Protein AF-A0A7W0H5Z3-F1 (afdb_monomer)

Mean predicted aligned error: 5.18 Å

Radius of gyration: 14.64 Å; Cα contacts (8 Å, |Δi|>4): 31; chains: 1; bounding box: 31×12×44 Å

Sequence (57 aa):
MERDRSRRAWYWLLLVPLVGLLIPPIYNHAEPELIGLPFFYWYQLAWVPISVAVTAL

pLDDT: mean 89.17, std 11.57, range [53.78, 97.38]

Solvent-accessible surface area (backbone atoms only — not comparable to full-atom values): 3425 Å² total; per-residue (Å²): 124,68,76,61,55,58,57,59,57,49,54,59,59,54,52,52,55,52,55,66,67,71,43,54,91,80,43,74,40,60,68,67,61,58,96,85,38,35,23,45,56,52,58,60,54,57,39,51,62,53,50,47,54,57,71,75,108

Foldseek 3Di:
DVVVVVLVVLCVCLVVLVVQVVDCVVQVAQPDDDVNGGSNPVVNVVVVVVNVVSVVD

Secondary structure (DSSP, 8-state):
-HHHHHHHHHGGGGHHHHHHHH-HHHH--SPSPBTTB-HHHHHHHHHHHHHHHHHH-

Structure (mmCIF, N/CA/C/O backbone):
data_AF-A0A7W0H5Z3-F1
#
_entry.id   AF-A0A7W0H5Z3-F1
#
loop_
_atom_site.group_PDB
_atom_site.id
_atom_site.type_symbol
_atom_site.label_atom_id
_atom_site.label_alt_id
_atom_site.label_comp_id
_atom_site.label_asym_id
_atom_site.label_entity_id
_atom_site.label_seq_id
_atom_site.pdbx_PDB_ins_code
_atom_site.Cartn_x
_atom_site.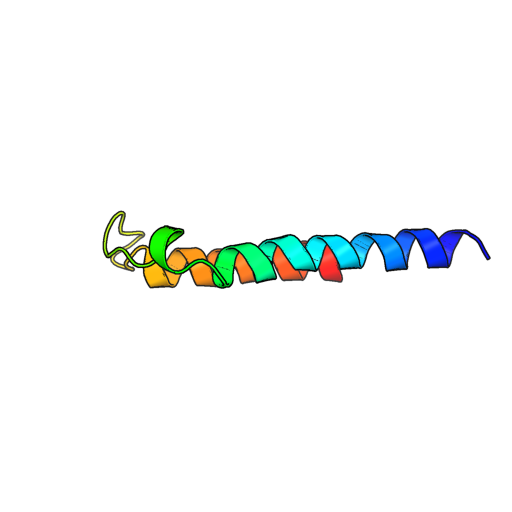Cartn_y
_atom_site.Cartn_z
_atom_site.occupancy
_atom_site.B_iso_or_equiv
_atom_site.auth_seq_id
_atom_site.auth_comp_id
_atom_site.auth_asym_id
_atom_site.auth_atom_id
_atom_site.pdbx_PDB_model_num
ATOM 1 N N . MET A 1 1 ? 18.684 -7.008 -28.602 1.00 53.78 1 MET A N 1
ATOM 2 C CA . MET A 1 1 ? 17.407 -6.300 -28.358 1.00 53.78 1 MET A CA 1
ATOM 3 C C . MET A 1 1 ? 16.533 -7.014 -27.308 1.00 53.78 1 MET A C 1
ATOM 5 O O . MET A 1 1 ? 15.670 -6.374 -26.730 1.00 53.78 1 MET A O 1
ATOM 9 N N . GLU A 1 2 ? 16.813 -8.275 -26.948 1.00 57.72 2 GLU A N 1
ATOM 10 C CA . GLU A 1 2 ? 16.123 -9.044 -25.884 1.00 57.72 2 GLU A CA 1
ATOM 11 C C . GLU A 1 2 ? 16.113 -8.443 -24.464 1.00 57.72 2 GLU A C 1
ATOM 13 O O . GLU A 1 2 ? 15.144 -8.619 -23.725 1.00 57.72 2 GLU A O 1
ATOM 18 N N . ARG A 1 3 ? 17.172 -7.729 -24.059 1.00 58.41 3 ARG A N 1
ATOM 19 C CA . ARG A 1 3 ? 17.351 -7.261 -22.669 1.00 58.41 3 ARG A CA 1
ATOM 20 C C . ARG A 1 3 ? 16.336 -6.186 -22.243 1.00 58.41 3 ARG A C 1
ATOM 22 O O . ARG A 1 3 ? 16.020 -6.093 -21.061 1.00 58.41 3 ARG A O 1
ATOM 29 N N . ASP A 1 4 ? 15.774 -5.441 -23.197 1.00 59.00 4 ASP A N 1
ATOM 30 C CA . ASP A 1 4 ? 14.733 -4.430 -22.948 1.00 59.00 4 ASP A CA 1
ATOM 31 C C . ASP A 1 4 ? 13.332 -5.033 -22.778 1.00 59.00 4 ASP A C 1
ATOM 33 O O . ASP A 1 4 ? 12.506 -4.516 -22.023 1.00 59.00 4 ASP A O 1
ATOM 37 N N . ARG A 1 5 ? 13.042 -6.149 -23.459 1.00 61.88 5 ARG A N 1
ATOM 38 C CA . ARG A 1 5 ? 11.716 -6.782 -23.405 1.00 61.88 5 ARG A CA 1
ATOM 39 C C . ARG A 1 5 ? 11.463 -7.444 -22.051 1.00 61.88 5 ARG A C 1
ATOM 41 O O . ARG A 1 5 ? 10.359 -7.326 -21.528 1.00 61.88 5 ARG A O 1
ATOM 48 N N . SER A 1 6 ? 12.489 -8.068 -21.468 1.00 64.44 6 SER A N 1
ATOM 49 C CA . SER A 1 6 ? 12.397 -8.687 -20.137 1.00 64.44 6 SER A CA 1
ATOM 50 C C . SER A 1 6 ? 12.155 -7.647 -19.031 1.00 64.44 6 SER A C 1
ATOM 52 O O . SER A 1 6 ? 11.278 -7.830 -18.192 1.00 64.44 6 SER A O 1
ATOM 54 N N . ARG A 1 7 ? 12.825 -6.483 -19.097 1.00 68.81 7 ARG A N 1
ATOM 55 C CA . ARG A 1 7 ? 12.581 -5.357 -18.174 1.00 68.81 7 ARG A CA 1
ATOM 56 C C . ARG A 1 7 ? 11.170 -4.785 -18.290 1.00 68.81 7 ARG A C 1
ATOM 58 O O . ARG A 1 7 ? 10.533 -4.524 -17.278 1.00 68.81 7 ARG A O 1
ATOM 65 N N . ARG A 1 8 ? 10.638 -4.641 -19.509 1.00 75.12 8 ARG A N 1
ATOM 66 C CA . ARG A 1 8 ? 9.245 -4.196 -19.697 1.00 75.12 8 ARG A CA 1
ATOM 67 C C . ARG A 1 8 ? 8.227 -5.200 -19.170 1.00 75.12 8 ARG A C 1
ATOM 69 O O . ARG A 1 8 ? 7.175 -4.784 -18.700 1.00 75.12 8 ARG A O 1
ATOM 76 N N . ALA A 1 9 ? 8.532 -6.497 -19.238 1.00 84.19 9 ALA A N 1
ATOM 77 C CA . ALA A 1 9 ? 7.651 -7.523 -18.697 1.00 84.19 9 ALA A CA 1
ATOM 78 C C . ALA A 1 9 ? 7.539 -7.442 -17.163 1.00 84.19 9 ALA A C 1
ATOM 80 O O . ALA A 1 9 ? 6.485 -7.745 -16.613 1.00 84.19 9 ALA A O 1
ATOM 81 N N . TRP A 1 10 ? 8.586 -6.972 -16.481 1.00 87.88 10 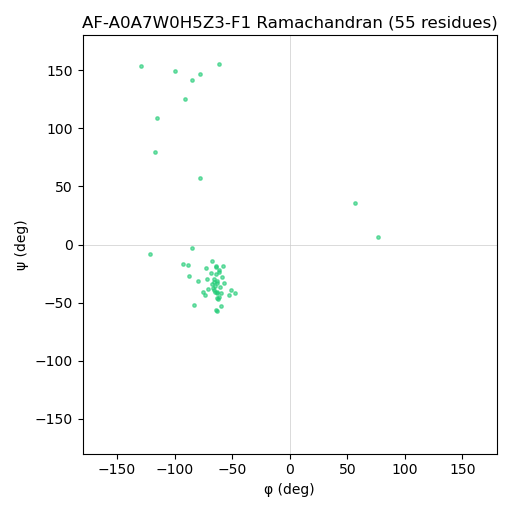TRP A N 1
ATOM 82 C CA . TRP A 1 10 ? 8.607 -6.805 -15.026 1.00 87.88 10 TRP A CA 1
ATOM 83 C C . TRP A 1 10 ? 7.578 -5.786 -14.518 1.00 87.88 10 TRP A C 1
ATOM 85 O O . TRP A 1 10 ? 6.965 -5.995 -13.475 1.00 87.88 10 TRP A O 1
ATOM 95 N N . TYR A 1 11 ? 7.287 -4.736 -15.295 1.00 88.19 11 TYR A N 1
ATOM 96 C CA . TYR A 1 11 ? 6.259 -3.755 -14.931 1.00 88.19 11 TYR A CA 1
ATOM 97 C C . TYR A 1 11 ? 4.846 -4.341 -14.856 1.00 88.19 11 TYR A C 1
ATOM 99 O O . TYR A 1 11 ? 3.995 -3.759 -14.187 1.00 88.19 11 TYR A O 1
ATOM 107 N N . TRP A 1 12 ? 4.584 -5.509 -15.456 1.00 92.12 12 TRP A N 1
ATOM 108 C CA . TRP A 1 12 ? 3.308 -6.204 -15.258 1.00 92.12 12 TRP A CA 1
ATOM 109 C C . TRP A 1 12 ? 3.071 -6.599 -13.795 1.00 92.12 12 TRP A C 1
ATOM 111 O O . TRP A 1 12 ? 1.917 -6.727 -13.392 1.00 92.12 12 TRP A O 1
ATOM 121 N N . LEU A 1 13 ? 4.119 -6.709 -12.967 1.00 91.75 13 LEU A N 1
ATOM 122 C CA . LEU A 1 13 ? 3.980 -6.937 -11.525 1.00 91.75 13 LEU A CA 1
ATOM 123 C C . LEU A 1 13 ? 3.276 -5.777 -10.805 1.00 91.75 13 LEU A C 1
ATOM 125 O O . LEU A 1 13 ? 2.716 -5.990 -9.733 1.00 91.75 13 LEU A O 1
ATOM 129 N N . LEU A 1 14 ? 3.213 -4.579 -11.402 1.00 92.06 14 LEU A N 1
ATOM 130 C CA . LEU A 1 14 ? 2.420 -3.458 -10.879 1.00 92.06 14 LEU A CA 1
ATOM 131 C C . LEU A 1 14 ? 0.907 -3.712 -10.941 1.00 92.06 14 LEU A C 1
ATOM 133 O O . LEU A 1 14 ? 0.143 -3.022 -10.268 1.00 92.06 14 LEU A O 1
ATOM 137 N N . LEU A 1 15 ? 0.452 -4.726 -11.683 1.00 93.94 15 LEU A N 1
ATOM 138 C CA . LEU A 1 15 ? -0.942 -5.156 -11.601 1.00 93.94 15 LEU A CA 1
ATOM 139 C C . LEU A 1 15 ? -1.293 -5.714 -10.217 1.00 93.94 15 LEU A C 1
ATOM 141 O O . LEU A 1 15 ? -2.450 -5.640 -9.822 1.00 93.94 15 LEU A O 1
ATOM 145 N N . VAL A 1 16 ? -0.321 -6.231 -9.462 1.00 93.62 16 VAL A N 1
ATOM 146 C CA . VAL A 1 16 ? -0.556 -6.774 -8.118 1.00 93.62 16 VAL A CA 1
ATOM 147 C C . VAL A 1 16 ? -1.022 -5.687 -7.137 1.00 93.62 16 VAL A C 1
ATOM 149 O O . VAL A 1 16 ? -2.119 -5.847 -6.599 1.00 93.62 16 VAL A O 1
ATOM 152 N N . PRO A 1 17 ? -0.292 -4.566 -6.926 1.00 93.62 17 PRO A N 1
ATOM 153 C CA . PRO A 1 17 ? -0.789 -3.469 -6.095 1.00 93.62 17 PRO A CA 1
ATOM 154 C C . PRO A 1 17 ? -2.085 -2.866 -6.635 1.00 93.62 17 PRO A C 1
ATOM 156 O O . PRO A 1 17 ? -2.973 -2.540 -5.854 1.00 93.62 17 PRO A O 1
ATOM 159 N N . LEU A 1 18 ? -2.238 -2.768 -7.960 1.00 93.38 18 LEU A N 1
ATOM 160 C CA . LEU A 1 18 ? -3.468 -2.257 -8.566 1.00 93.38 18 LEU A CA 1
ATOM 161 C C . LEU A 1 18 ? -4.685 -3.112 -8.182 1.00 93.38 18 LEU A C 1
ATOM 163 O O . LEU A 1 18 ? -5.671 -2.592 -7.671 1.00 93.38 18 LEU A O 1
ATOM 167 N N . VAL A 1 19 ? -4.616 -4.426 -8.400 1.00 94.88 19 VAL A N 1
ATOM 168 C CA . VAL A 1 19 ? -5.709 -5.351 -8.074 1.00 94.88 19 VAL A CA 1
ATOM 169 C C . VAL A 1 19 ? -5.928 -5.422 -6.564 1.00 94.88 19 VAL A C 1
ATOM 171 O O . VAL A 1 19 ? -7.072 -5.413 -6.117 1.00 94.88 19 VAL A O 1
ATOM 174 N N . GLY A 1 20 ? -4.852 -5.414 -5.772 1.00 91.62 20 GLY A N 1
ATOM 175 C CA . GLY A 1 20 ? -4.920 -5.413 -4.310 1.00 91.62 20 GLY A CA 1
ATOM 176 C C . GLY A 1 20 ? -5.672 -4.213 -3.726 1.00 91.62 20 GLY A C 1
ATOM 177 O O . GLY A 1 20 ? -6.275 -4.349 -2.662 1.00 91.62 20 GLY A O 1
ATOM 178 N N . LEU A 1 21 ? -5.679 -3.076 -4.431 1.00 92.75 21 LEU A N 1
ATOM 179 C CA . LEU A 1 21 ? -6.411 -1.855 -4.076 1.00 92.75 21 LEU A CA 1
ATOM 180 C C . LEU A 1 21 ? -7.808 -1.759 -4.712 1.00 92.75 21 LEU A C 1
ATOM 182 O O . LEU A 1 21 ? -8.626 -0.966 -4.264 1.00 92.75 21 LEU A O 1
ATOM 186 N N . LEU A 1 22 ? -8.114 -2.550 -5.743 1.00 95.44 22 LEU A N 1
ATOM 187 C CA . LEU A 1 22 ? -9.423 -2.534 -6.414 1.00 95.44 22 LEU A CA 1
ATOM 188 C C . LEU A 1 22 ? -10.480 -3.405 -5.727 1.00 95.44 22 LEU A C 1
ATOM 190 O O . LEU A 1 22 ? -11.632 -3.420 -6.160 1.00 95.44 22 LEU A O 1
ATOM 194 N N . ILE A 1 23 ? -10.114 -4.118 -4.660 1.00 95.25 23 ILE A N 1
ATOM 195 C CA . ILE A 1 23 ? -11.014 -5.013 -3.928 1.00 95.25 23 ILE A CA 1
ATOM 196 C C . ILE A 1 23 ? -11.182 -4.495 -2.488 1.00 95.25 23 ILE A C 1
ATOM 198 O O . ILE A 1 23 ? -10.561 -5.027 -1.564 1.00 95.25 23 ILE A O 1
ATOM 202 N N . PRO A 1 24 ? -12.040 -3.477 -2.260 1.00 92.81 24 PRO A N 1
ATOM 203 C CA . PRO A 1 24 ? -12.265 -2.895 -0.937 1.00 92.81 24 PRO A CA 1
ATOM 204 C C . PRO A 1 24 ? -12.589 -3.900 0.174 1.00 92.81 24 PRO A C 1
ATOM 206 O O . PRO A 1 24 ? -12.058 -3.727 1.267 1.00 92.81 24 PRO A O 1
ATOM 209 N N . PRO A 1 25 ? -13.379 -4.973 -0.049 1.00 94.25 25 PRO A N 1
ATOM 210 C CA . PRO A 1 25 ? -13.683 -5.936 1.011 1.00 94.25 25 PRO A CA 1
ATOM 211 C C . PRO A 1 25 ? -12.460 -6.611 1.650 1.00 94.25 25 PRO A C 1
ATOM 213 O O . PRO A 1 25 ? -12.586 -7.151 2.744 1.00 94.2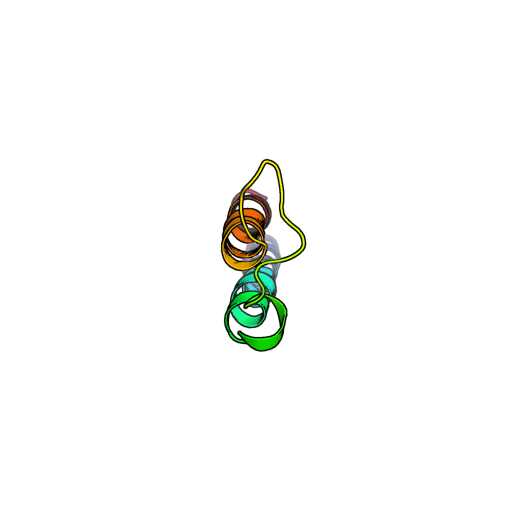5 25 PRO A O 1
ATOM 216 N N . ILE A 1 26 ? -11.292 -6.596 0.995 1.00 93.62 26 ILE A N 1
ATOM 217 C CA . ILE A 1 26 ? -10.062 -7.183 1.540 1.00 93.62 26 ILE A CA 1
ATOM 218 C C . ILE A 1 26 ? -9.495 -6.324 2.664 1.00 93.62 26 ILE A C 1
ATOM 220 O O . ILE A 1 26 ? -9.078 -6.870 3.676 1.00 93.62 26 ILE A O 1
ATOM 224 N N . TYR A 1 27 ? -9.470 -5.004 2.492 1.00 93.56 27 TYR A N 1
ATOM 225 C CA . TYR A 1 27 ? -8.714 -4.098 3.361 1.00 93.56 27 TYR A CA 1
ATOM 226 C C . TYR A 1 27 ? -9.570 -3.037 4.050 1.00 93.56 27 TYR A C 1
ATOM 228 O O . TYR A 1 27 ? -9.070 -2.318 4.907 1.00 93.56 27 TYR A O 1
ATOM 236 N N . ASN A 1 28 ? -10.850 -2.911 3.696 1.00 95.69 28 ASN A N 1
ATOM 237 C CA . ASN A 1 28 ? -11.768 -1.942 4.291 1.00 95.69 28 ASN A CA 1
ATOM 238 C C . ASN A 1 28 ? -12.275 -2.398 5.667 1.00 95.69 28 ASN A C 1
ATOM 240 O O . ASN A 1 28 ? -13.476 -2.531 5.892 1.00 95.69 28 ASN A O 1
ATOM 244 N N . HIS A 1 29 ? -11.335 -2.647 6.572 1.00 95.31 29 HIS A N 1
ATOM 245 C CA . HIS A 1 29 ? -11.584 -2.990 7.965 1.00 95.31 29 HIS A CA 1
ATOM 246 C C . HIS A 1 29 ? -10.747 -2.077 8.856 1.00 95.31 29 HIS A C 1
ATOM 248 O O . HIS A 1 29 ? -9.712 -1.549 8.439 1.00 95.31 29 HIS A O 1
ATOM 254 N N . ALA A 1 30 ? -11.216 -1.863 10.083 1.00 94.81 30 ALA A N 1
ATOM 255 C CA . ALA A 1 30 ? -10.455 -1.109 11.072 1.00 94.81 30 ALA A CA 1
ATOM 256 C C . ALA A 1 30 ? -9.302 -1.953 11.636 1.00 94.81 30 ALA A C 1
ATOM 258 O O . ALA A 1 30 ? -8.178 -1.478 11.767 1.00 94.81 30 ALA A O 1
ATOM 259 N N . GLU A 1 31 ? -9.569 -3.232 11.885 1.00 95.81 31 GLU A N 1
ATOM 260 C CA . GLU A 1 31 ? -8.611 -4.176 12.447 1.00 95.81 31 GLU A CA 1
ATOM 261 C C . GLU A 1 31 ? -7.980 -5.066 11.359 1.00 95.81 31 GLU A C 1
ATOM 263 O O . GLU A 1 31 ? -8.639 -5.385 10.365 1.00 95.81 31 GLU A O 1
ATOM 268 N N . PRO A 1 32 ? -6.721 -5.501 11.544 1.00 95.31 32 PRO A N 1
ATOM 269 C CA . PRO A 1 32 ? -5.847 -5.185 12.676 1.00 95.31 32 PRO A CA 1
ATOM 270 C C . PRO A 1 32 ? -5.219 -3.787 12.565 1.00 95.31 32 PRO A C 1
ATOM 272 O O . PRO A 1 32 ? -4.884 -3.312 11.477 1.00 95.31 32 PRO A O 1
ATOM 275 N N . GLU A 1 33 ? -5.008 -3.147 13.711 1.00 96.50 33 GLU A N 1
ATOM 276 C CA . GLU A 1 33 ? -4.300 -1.871 13.773 1.00 96.50 33 GLU A CA 1
ATOM 277 C C . GLU A 1 33 ? -2.782 -2.073 13.841 1.00 96.50 33 GLU A C 1
ATOM 279 O O . GLU A 1 33 ? -2.277 -2.955 14.539 1.00 96.50 33 GLU A O 1
ATOM 284 N N . LEU A 1 34 ? -2.038 -1.215 13.147 1.00 97.19 34 LEU A N 1
ATOM 285 C CA . LEU A 1 34 ? -0.583 -1.161 13.184 1.00 97.19 34 LEU A CA 1
ATOM 286 C C . LEU A 1 34 ? -0.152 0.181 13.777 1.00 97.19 34 LEU A C 1
ATOM 288 O O . LEU A 1 34 ? -0.286 1.214 13.130 1.00 97.19 34 LEU A O 1
ATOM 292 N N . ILE A 1 35 ? 0.377 0.182 15.005 1.00 96.12 35 ILE A N 1
ATOM 293 C CA . ILE A 1 35 ? 0.834 1.413 15.688 1.00 96.12 35 ILE A CA 1
ATOM 294 C C . ILE A 1 35 ? -0.315 2.452 15.792 1.00 96.12 35 ILE A C 1
ATOM 296 O O . ILE A 1 35 ? -0.110 3.653 15.649 1.00 96.12 35 ILE A O 1
ATOM 300 N N . GLY 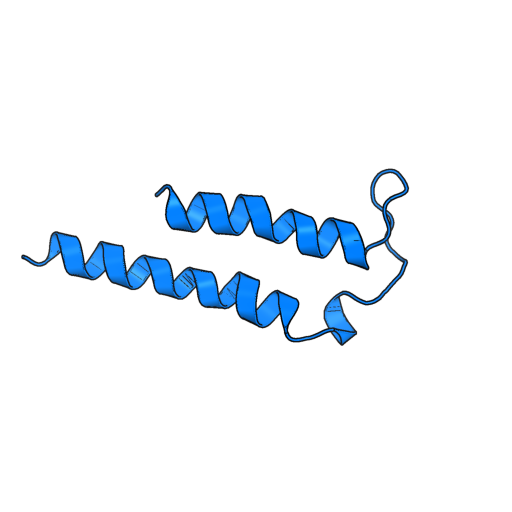A 1 36 ? -1.555 1.981 15.990 1.00 94.56 36 GLY A N 1
ATOM 301 C CA . GLY A 1 36 ? -2.762 2.821 16.021 1.00 94.56 36 GLY A CA 1
ATOM 302 C C . GLY A 1 36 ? -3.272 3.279 14.647 1.00 94.56 36 GLY A C 1
ATOM 303 O O . GLY A 1 36 ? -4.193 4.089 14.578 1.00 94.56 36 GLY A O 1
ATOM 304 N N . LEU A 1 37 ? -2.688 2.789 13.545 1.00 96.31 37 LEU A N 1
ATOM 305 C CA . LEU A 1 37 ? -3.228 2.969 12.196 1.00 96.31 37 LEU A CA 1
ATOM 306 C C . LEU A 1 37 ? -4.164 1.805 11.848 1.00 96.31 37 LEU A C 1
ATOM 308 O O . LEU A 1 37 ? -3.712 0.660 11.873 1.00 96.31 37 LEU A O 1
ATOM 312 N N . PRO A 1 38 ? -5.41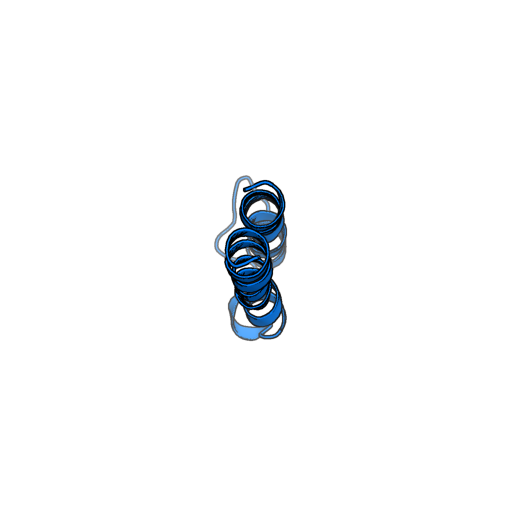9 2.066 11.453 1.00 97.38 38 PRO A N 1
ATOM 313 C CA . PRO A 1 38 ? -6.333 1.026 10.992 1.00 97.38 38 PRO A CA 1
ATOM 314 C C . PRO A 1 38 ? -5.851 0.284 9.740 1.00 97.38 38 PRO A C 1
ATOM 316 O O . PRO A 1 38 ? -5.115 0.850 8.920 1.00 97.38 38 PRO A O 1
ATOM 319 N N . PHE A 1 39 ? -6.327 -0.952 9.551 1.00 97.06 39 PHE A N 1
ATOM 320 C CA . PHE A 1 39 ? -5.944 -1.821 8.429 1.00 97.06 39 PHE A CA 1
ATOM 321 C C . PHE A 1 39 ? -6.110 -1.167 7.065 1.00 97.06 39 PHE A C 1
ATOM 323 O O . PHE A 1 39 ? -5.187 -1.204 6.249 1.00 97.06 39 PHE A O 1
ATOM 330 N N . PHE A 1 40 ? -7.226 -0.470 6.865 1.00 95.88 40 PHE A N 1
ATOM 331 C CA . PHE A 1 40 ? -7.493 0.304 5.658 1.00 95.88 40 PHE A CA 1
ATOM 332 C C . PHE A 1 40 ? -6.326 1.202 5.226 1.00 95.88 40 PHE A C 1
ATOM 334 O O . PHE A 1 40 ? -6.015 1.266 4.038 1.00 95.88 40 PHE A O 1
ATOM 341 N N . TYR A 1 41 ? -5.655 1.867 6.169 1.00 95.12 41 TYR A N 1
ATOM 342 C CA . TYR A 1 41 ? -4.589 2.816 5.856 1.00 95.12 41 TYR A CA 1
ATOM 343 C C . TYR A 1 41 ? -3.250 2.130 5.628 1.00 95.12 41 TYR A C 1
ATOM 345 O O . TYR A 1 41 ? -2.596 2.365 4.609 1.00 95.12 41 TYR A O 1
ATOM 353 N N . TRP A 1 42 ? -2.817 1.288 6.569 1.00 96.94 42 TRP A N 1
ATOM 354 C CA . TRP A 1 42 ? -1.472 0.726 6.476 1.00 96.94 42 TRP A CA 1
ATOM 355 C C . TRP A 1 42 ? -1.361 -0.305 5.354 1.00 96.94 42 TRP A C 1
ATOM 357 O O . TRP A 1 42 ? -0.302 -0.404 4.738 1.00 96.94 42 TRP A O 1
ATOM 367 N N . TYR A 1 43 ? -2.444 -1.013 5.019 1.00 96.44 43 TYR A N 1
ATOM 368 C CA . TYR A 1 43 ? -2.466 -1.917 3.870 1.00 96.44 43 TYR A CA 1
ATOM 369 C C . TYR A 1 43 ? -2.218 -1.164 2.560 1.00 96.44 43 TYR A C 1
ATOM 371 O O . TYR A 1 43 ? -1.391 -1.578 1.751 1.00 96.44 43 TYR A O 1
ATOM 379 N N . GLN A 1 44 ? -2.882 -0.019 2.365 1.00 94.88 44 GLN A N 1
ATOM 380 C CA . GLN A 1 44 ? -2.664 0.831 1.191 1.00 94.8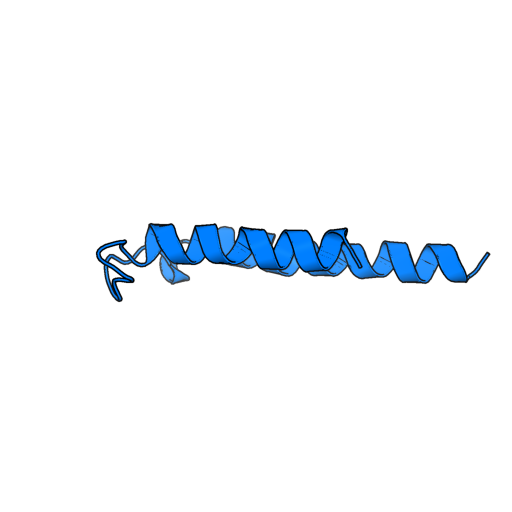8 44 GLN A CA 1
ATOM 381 C C . GLN A 1 44 ? -1.233 1.366 1.148 1.00 94.88 44 GLN A C 1
ATOM 383 O O . GLN A 1 44 ? -0.590 1.353 0.099 1.00 94.88 44 GLN A O 1
ATOM 388 N N . LEU A 1 45 ? -0.709 1.782 2.302 1.00 95.75 45 LEU A N 1
ATOM 389 C CA . LEU A 1 45 ? 0.656 2.279 2.418 1.00 95.75 45 LEU A CA 1
ATOM 390 C C . LEU A 1 45 ? 1.700 1.190 2.126 1.00 95.75 45 LEU A C 1
ATOM 392 O O . LEU A 1 45 ? 2.712 1.481 1.495 1.00 95.75 45 LEU A O 1
ATOM 396 N N . ALA A 1 46 ? 1.448 -0.064 2.516 1.00 95.69 46 ALA A N 1
ATOM 397 C CA . ALA A 1 46 ? 2.334 -1.199 2.251 1.00 95.69 46 ALA A CA 1
ATOM 398 C C . ALA A 1 46 ? 2.535 -1.470 0.747 1.00 95.69 46 ALA A C 1
ATOM 400 O O . ALA A 1 46 ? 3.576 -1.995 0.349 1.00 95.69 46 ALA A O 1
ATOM 401 N N . TRP A 1 47 ? 1.601 -1.049 -0.111 1.00 96.06 47 TRP A N 1
ATOM 402 C CA . TRP A 1 47 ? 1.756 -1.146 -1.565 1.00 96.06 47 TRP A CA 1
ATOM 403 C C . TRP A 1 47 ? 2.766 -0.158 -2.154 1.00 96.06 47 TRP A C 1
ATOM 405 O O . TRP A 1 47 ? 3.286 -0.401 -3.247 1.00 96.06 47 TRP A O 1
ATOM 415 N N . VAL A 1 48 ? 3.095 0.925 -1.443 1.00 94.88 48 VAL A N 1
ATOM 416 C CA . VAL A 1 48 ? 4.099 1.906 -1.880 1.00 94.88 48 VAL A CA 1
ATOM 417 C C . VAL A 1 48 ? 5.494 1.277 -1.998 1.00 94.88 48 VAL A C 1
ATOM 419 O O . VAL A 1 48 ? 6.038 1.299 -3.103 1.00 94.88 48 VAL A O 1
ATO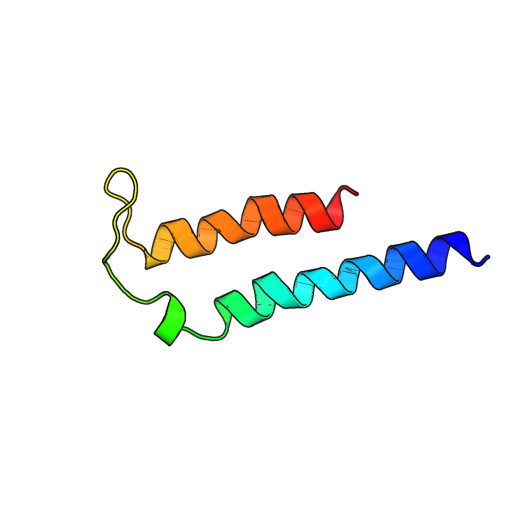M 422 N N . PRO A 1 49 ? 6.087 0.664 -0.951 1.00 95.50 49 PRO A N 1
ATOM 423 C CA . PRO A 1 49 ? 7.404 0.038 -1.073 1.00 95.50 49 PRO A CA 1
ATOM 424 C C . PRO A 1 49 ? 7.415 -1.126 -2.071 1.00 95.50 49 PRO A C 1
ATOM 426 O O . PRO A 1 49 ? 8.414 -1.310 -2.761 1.00 95.50 49 PRO A O 1
ATOM 429 N N . ILE A 1 50 ? 6.306 -1.863 -2.218 1.00 93.38 50 ILE A N 1
ATOM 430 C CA . ILE A 1 50 ? 6.171 -2.916 -3.240 1.00 93.38 50 ILE A CA 1
ATOM 431 C C . ILE A 1 50 ? 6.280 -2.310 -4.646 1.00 93.38 50 ILE A C 1
ATOM 433 O O . ILE A 1 50 ? 7.043 -2.796 -5.478 1.00 93.38 50 ILE A O 1
ATOM 437 N N . SER A 1 51 ? 5.567 -1.213 -4.904 1.00 93.31 51 SER A N 1
ATOM 438 C CA . SER A 1 51 ? 5.602 -0.525 -6.200 1.00 93.31 51 SER A CA 1
ATOM 439 C C . SER A 1 51 ? 6.973 0.100 -6.477 1.00 93.31 51 SER A C 1
ATOM 441 O O . SER A 1 51 ? 7.460 0.044 -7.607 1.00 93.31 51 SER A O 1
ATOM 443 N N . VAL A 1 52 ? 7.641 0.637 -5.448 1.00 94.56 52 VAL A N 1
ATOM 444 C CA . VAL A 1 52 ? 9.023 1.136 -5.548 1.00 94.56 52 VAL A CA 1
ATOM 445 C C . VAL A 1 52 ? 9.984 -0.001 -5.887 1.00 94.56 52 VAL A C 1
ATOM 447 O O . VAL A 1 52 ? 10.777 0.142 -6.809 1.00 94.56 52 VAL 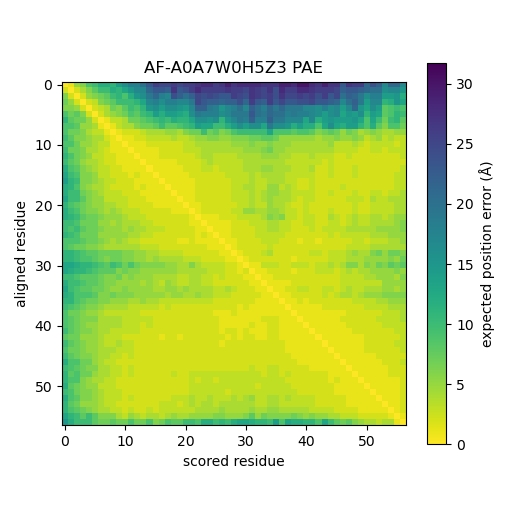A O 1
ATOM 450 N N . ALA A 1 53 ? 9.885 -1.152 -5.219 1.00 92.44 53 ALA A N 1
ATOM 451 C CA . ALA A 1 53 ? 10.721 -2.310 -5.525 1.00 92.44 53 ALA A CA 1
ATOM 452 C C . ALA A 1 53 ? 10.525 -2.792 -6.971 1.00 92.44 53 ALA A C 1
ATOM 454 O O . ALA A 1 53 ? 11.495 -3.070 -7.666 1.00 92.44 53 ALA A O 1
ATOM 455 N N . VAL A 1 54 ? 9.283 -2.835 -7.463 1.00 91.38 54 VAL A N 1
ATOM 456 C CA . VAL A 1 54 ? 8.995 -3.238 -8.849 1.00 91.38 54 VAL A CA 1
ATOM 457 C C . VAL A 1 54 ? 9.513 -2.219 -9.868 1.00 91.38 54 VAL A C 1
ATOM 459 O O . VAL A 1 54 ? 9.916 -2.604 -10.959 1.00 91.38 54 VAL A O 1
ATOM 462 N N . THR A 1 55 ? 9.506 -0.925 -9.542 1.00 89.81 55 THR A N 1
ATOM 463 C CA . THR A 1 55 ? 9.939 0.129 -10.476 1.00 89.81 55 THR A CA 1
ATOM 464 C C . THR A 1 55 ? 11.436 0.421 -10.446 1.00 89.81 55 THR A C 1
ATOM 466 O O . THR A 1 55 ? 11.973 0.872 -11.458 1.00 89.81 55 THR A O 1
ATOM 469 N N . ALA A 1 56 ? 12.104 0.180 -9.317 1.00 87.31 56 ALA A N 1
ATOM 470 C CA . ALA A 1 56 ? 13.5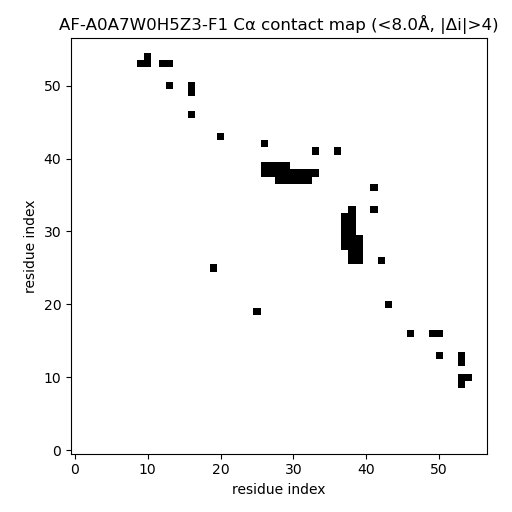22 0.474 -9.121 1.00 87.31 56 ALA A CA 1
ATOM 471 C C . ALA A 1 56 ? 14.474 -0.665 -9.541 1.00 87.31 56 ALA A C 1
ATOM 473 O O . ALA A 1 56 ? 15.666 -0.403 -9.718 1.00 87.31 56 ALA A O 1
ATOM 474 N N . LEU A 1 57 ? 13.978 -1.902 -9.685 1.00 77.19 57 LEU A N 1
ATOM 475 C CA . LEU A 1 57 ? 14.740 -3.092 -10.108 1.00 77.19 57 LEU A CA 1
ATOM 476 C C . LEU A 1 57 ? 14.720 -3.273 -11.640 1.00 77.19 57 LEU A C 1
ATOM 478 O O . LEU A 1 57 ? 15.799 -3.534 -12.235 1.00 77.19 57 LEU A O 1
#